Protein AF-A0A3S3UWZ6-F1 (afdb_monomer)

Mean predicted aligned error: 4.04 Å

InterPro domains:
  IPR009739 Lysozyme inhibitor LprI-like, N-terminal [PF07007] (3-80)

Organism: NCBI:txid1553448

Solvent-accessible surface area (backbone atoms only — not comparable to full-atom values): 4814 Å² total; per-residue (Å²): 113,71,66,42,56,51,37,52,52,51,31,50,53,43,47,52,54,34,47,61,64,37,68,81,59,58,89,59,50,47,59,51,51,54,50,52,52,53,54,47,50,57,49,50,53,58,54,26,59,55,54,28,75,87,41,82,96,47,75,62,22,60,48,40,26,47,51,42,50,35,54,53,37,49,54,50,33,54,56,47,43,52,55,40,55,61,68,75,104

Foldseek 3Di:
DVLLVVLQVLLVVLLVLLLVLCVVDDPCPNVVSVVVVVVLVVVLQVVLQCQLVPPPPDPVSVVSSSVSSNVSSNVSSVVSNVSSVVSVD

pLDDT: mean 91.67, std 9.89, range [56.72, 98.75]

Secondary structure (DSSP, 8-state):
-HHHHHHHHHHHHHHHHHHHHHTTS-TTHHHHHHHHHHHHHHHHHHHHHHTTTT--SSHHHHHHHHHHHHHHHHHHHHHHHHHHHHHT-

Nearest PDB structures (foldseek):
  3gi7-assembly1_A  TM=8.885E-01  e=2.088E-03  Pseudomonas putida KT2440
  1w0b-assembly1_A  TM=4.271E-01  e=9.129E+00  Homo sapiens

Structure (mmCIF, N/CA/C/O backbone):
data_AF-A0A3S3UWZ6-F1
#
_entry.id   AF-A0A3S3UWZ6-F1
#
loop_
_atom_site.group_PDB
_atom_site.id
_atom_site.type_symbol
_atom_site.label_atom_id
_atom_site.label_alt_id
_atom_site.label_comp_id
_atom_site.label_asym_id
_atom_site.label_entity_id
_atom_site.label_seq_id
_atom_site.pdbx_PDB_ins_code
_atom_site.Cartn_x
_atom_site.Cartn_y
_atom_site.Cartn_z
_atom_site.occupancy
_atom_site.B_iso_or_equiv
_atom_site.auth_seq_id
_atom_site.auth_comp_id
_atom_site.auth_asym_id
_atom_site.auth_atom_id
_atom_site.pdbx_PDB_model_num
ATOM 1 N N . MET A 1 1 ? 17.203 0.057 -5.278 1.00 56.72 1 MET A N 1
ATOM 2 C CA . MET A 1 1 ? 16.725 -0.934 -4.280 1.00 56.72 1 MET A CA 1
ATOM 3 C C . MET A 1 1 ? 16.468 -0.345 -2.892 1.00 56.72 1 MET A C 1
ATOM 5 O O . MET A 1 1 ? 15.416 -0.619 -2.331 1.00 56.72 1 MET A O 1
ATOM 9 N N . ASP A 1 2 ? 17.370 0.461 -2.326 1.00 71.62 2 ASP A N 1
ATOM 10 C CA . ASP A 1 2 ? 17.205 1.014 -0.967 1.00 71.62 2 ASP A CA 1
ATOM 11 C C . ASP A 1 2 ? 16.003 1.979 -0.819 1.00 71.62 2 ASP A C 1
ATOM 13 O O . ASP A 1 2 ? 15.290 1.952 0.182 1.00 71.62 2 ASP A O 1
ATOM 17 N N . HIS A 1 3 ? 15.688 2.754 -1.865 1.00 76.12 3 HIS A N 1
ATOM 18 C CA . HIS A 1 3 ? 14.515 3.643 -1.880 1.00 76.12 3 HIS A CA 1
ATOM 19 C C . HIS A 1 3 ? 13.181 2.891 -1.784 1.00 76.12 3 HIS A C 1
ATOM 21 O O . HIS A 1 3 ? 12.348 3.266 -0.969 1.00 76.12 3 HIS A O 1
ATOM 27 N N . HIS A 1 4 ? 13.003 1.801 -2.537 1.00 83.12 4 HIS A N 1
ATOM 28 C CA . HIS A 1 4 ? 11.803 0.961 -2.444 1.00 83.12 4 HIS A CA 1
ATOM 29 C C . HIS A 1 4 ? 11.618 0.403 -1.027 1.00 83.12 4 HIS A C 1
ATOM 31 O O . HIS A 1 4 ? 10.563 0.562 -0.424 1.00 83.12 4 HIS A O 1
ATOM 37 N N . LYS A 1 5 ? 12.691 -0.148 -0.439 1.00 87.31 5 LYS A N 1
ATOM 38 C CA . LYS A 1 5 ? 12.662 -0.659 0.940 1.00 87.31 5 LYS A CA 1
ATOM 39 C C . LYS A 1 5 ? 12.322 0.432 1.961 1.00 87.31 5 LYS A C 1
ATOM 41 O O . LYS A 1 5 ? 11.649 0.143 2.945 1.00 87.31 5 LYS A O 1
ATOM 46 N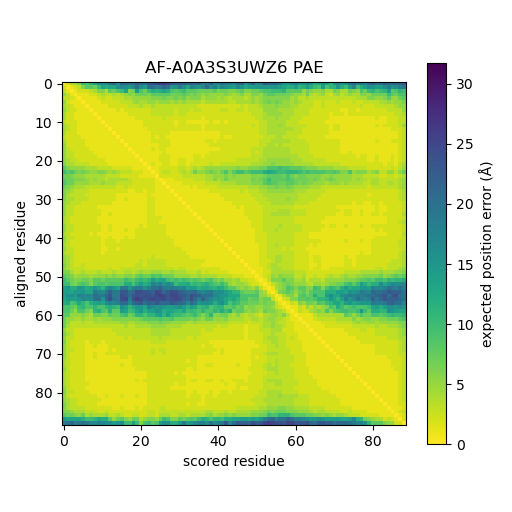 N . ARG A 1 6 ? 12.799 1.668 1.767 1.00 91.38 6 ARG A N 1
ATOM 47 C CA . ARG A 1 6 ? 12.413 2.814 2.607 1.00 91.38 6 ARG A CA 1
ATOM 48 C C . ARG A 1 6 ? 10.923 3.125 2.489 1.00 91.38 6 ARG A C 1
ATOM 50 O O . ARG A 1 6 ? 10.276 3.247 3.524 1.00 91.38 6 ARG A O 1
ATOM 57 N N . SER A 1 7 ? 10.397 3.218 1.267 1.00 92.12 7 SER A N 1
ATOM 58 C CA . SER A 1 7 ? 8.972 3.476 1.031 1.00 92.12 7 SER A CA 1
ATOM 59 C C . SER A 1 7 ? 8.094 2.398 1.672 1.00 92.12 7 SER A C 1
ATOM 61 O O . SER A 1 7 ? 7.133 2.728 2.360 1.00 92.12 7 SER A O 1
ATOM 63 N N . ASP A 1 8 ? 8.462 1.120 1.536 1.00 93.25 8 ASP A N 1
ATOM 64 C CA . ASP A 1 8 ? 7.714 0.003 2.131 1.00 93.25 8 ASP A CA 1
ATOM 65 C C . ASP A 1 8 ? 7.722 0.042 3.664 1.00 93.25 8 ASP A C 1
ATOM 67 O O . ASP A 1 8 ? 6.694 -0.202 4.300 1.00 93.25 8 ASP A O 1
ATOM 71 N N . ARG A 1 9 ? 8.864 0.386 4.278 1.00 96.88 9 ARG A N 1
ATOM 72 C CA . ARG A 1 9 ? 8.948 0.554 5.737 1.00 96.88 9 ARG A CA 1
ATOM 73 C C . ARG A 1 9 ? 8.020 1.658 6.229 1.00 96.88 9 ARG A C 1
ATOM 75 O O . ARG A 1 9 ? 7.342 1.470 7.238 1.00 96.88 9 ARG A O 1
ATOM 82 N N . GLU A 1 10 ? 7.981 2.784 5.525 1.00 97.25 10 GLU A N 1
ATOM 83 C CA . GLU A 1 10 ? 7.119 3.902 5.903 1.00 97.25 10 GLU A CA 1
ATOM 84 C C . GLU A 1 10 ? 5.635 3.556 5.741 1.00 97.25 10 GLU A C 1
ATOM 86 O O . GLU A 1 10 ? 4.847 3.762 6.667 1.00 97.25 10 GLU A O 1
ATOM 91 N N . MET A 1 11 ? 5.261 2.930 4.624 1.00 98.44 11 MET A N 1
ATOM 92 C CA . MET A 1 11 ? 3.900 2.440 4.414 1.00 98.44 11 MET A CA 1
ATOM 93 C C . MET A 1 11 ? 3.482 1.459 5.518 1.00 98.44 11 MET A C 1
ATOM 95 O O . MET A 1 11 ? 2.384 1.569 6.061 1.00 98.44 11 MET A O 1
ATOM 99 N N . GLY A 1 12 ? 4.366 0.527 5.895 1.00 98.31 12 GLY A N 1
ATOM 100 C CA . GLY A 1 12 ? 4.125 -0.429 6.976 1.00 98.31 12 GLY A CA 1
ATOM 101 C C . GLY A 1 12 ? 3.929 0.246 8.336 1.00 98.31 12 GLY A C 1
ATOM 102 O O . GLY A 1 12 ? 3.037 -0.138 9.095 1.00 98.31 12 GLY A O 1
ATOM 103 N N . ARG A 1 13 ? 4.709 1.293 8.632 1.00 98.56 13 ARG A N 1
ATOM 104 C CA . ARG A 1 13 ? 4.573 2.093 9.857 1.00 98.56 13 ARG A CA 1
ATOM 105 C C . ARG A 1 13 ? 3.206 2.777 9.933 1.00 98.56 13 ARG A C 1
ATOM 107 O O . ARG A 1 13 ? 2.535 2.673 10.960 1.00 98.56 13 ARG A O 1
ATOM 114 N N . ILE A 1 14 ? 2.784 3.442 8.856 1.00 98.56 14 ILE A N 1
ATOM 115 C CA . ILE A 1 14 ? 1.477 4.115 8.781 1.00 98.56 14 ILE A CA 1
ATOM 116 C C . ILE A 1 14 ? 0.329 3.103 8.843 1.00 98.56 14 ILE A C 1
ATOM 118 O O . ILE A 1 14 ? -0.621 3.305 9.595 1.00 98.56 14 ILE A O 1
ATOM 122 N N . TYR A 1 15 ? 0.437 1.990 8.117 1.00 98.62 15 TYR A N 1
ATOM 123 C CA . TYR A 1 15 ? -0.545 0.908 8.144 1.00 98.62 15 TYR A CA 1
ATOM 124 C C . TYR A 1 15 ? -0.755 0.355 9.560 1.00 98.62 15 TYR A C 1
ATOM 126 O O . TYR A 1 15 ? -1.892 0.238 10.009 1.00 98.62 15 TYR A O 1
ATOM 134 N N . ASN A 1 16 ? 0.322 0.065 10.295 1.00 98.44 16 ASN A N 1
ATOM 135 C CA . ASN A 1 16 ? 0.221 -0.453 11.662 1.00 98.44 16 ASN A CA 1
ATOM 136 C C . ASN A 1 16 ? -0.402 0.567 12.623 1.00 98.44 16 ASN A C 1
ATOM 138 O O . ASN A 1 16 ? -1.207 0.192 13.475 1.00 98.44 16 ASN A O 1
ATOM 142 N N . ALA A 1 17 ? -0.070 1.852 12.468 1.00 98.12 17 ALA A N 1
ATOM 143 C CA . ALA A 1 17 ? -0.693 2.917 13.248 1.00 98.12 17 ALA A CA 1
ATOM 144 C C . ALA A 1 17 ? -2.200 3.031 12.962 1.00 98.12 17 ALA A C 1
ATOM 146 O O . ALA A 1 17 ? -2.984 3.198 13.893 1.00 98.12 17 ALA A O 1
ATOM 147 N N . LEU A 1 18 ? -2.612 2.890 11.697 1.00 98.06 18 LEU A N 1
ATOM 148 C CA . LEU A 1 18 ? -4.023 2.869 11.315 1.00 98.06 18 LEU A CA 1
ATOM 149 C C . LEU A 1 18 ? -4.751 1.641 11.868 1.00 98.06 18 LEU A C 1
ATOM 151 O O . LEU A 1 18 ? -5.829 1.785 12.434 1.00 98.06 18 LEU A O 1
ATOM 155 N N . VAL A 1 19 ? -4.149 0.452 11.781 1.00 98.00 19 VAL A N 1
ATOM 156 C CA . VAL A 1 19 ? -4.707 -0.771 12.380 1.00 98.00 19 VAL A CA 1
ATOM 157 C C . VAL A 1 19 ? -4.949 -0.587 13.877 1.00 98.00 19 VAL A C 1
ATOM 159 O O . VAL A 1 19 ? -6.023 -0.941 14.349 1.00 98.00 19 VAL A O 1
ATOM 162 N N . ALA A 1 20 ? -3.987 -0.022 14.613 1.00 97.06 20 ALA A N 1
ATOM 163 C CA . ALA A 1 20 ? -4.144 0.245 16.042 1.00 97.06 20 ALA A CA 1
ATOM 164 C C . ALA A 1 20 ? -5.267 1.258 16.319 1.00 97.06 20 ALA A C 1
ATOM 166 O O . ALA A 1 20 ? -6.078 1.045 17.213 1.00 97.06 20 ALA A O 1
ATOM 167 N N . ALA A 1 21 ? -5.358 2.327 15.523 1.00 96.00 21 ALA A N 1
ATOM 168 C CA . ALA A 1 21 ? -6.412 3.329 15.664 1.00 96.00 21 ALA A CA 1
ATOM 169 C C . ALA A 1 21 ? -7.817 2.756 15.388 1.00 96.00 21 ALA A C 1
ATOM 171 O O . ALA A 1 21 ? -8.777 3.149 16.043 1.00 96.00 21 ALA A O 1
ATOM 172 N N . MET A 1 22 ? -7.940 1.800 14.462 1.00 96.19 22 MET A N 1
ATOM 173 C CA . MET A 1 22 ? -9.221 1.175 14.108 1.00 96.19 22 MET A CA 1
ATOM 174 C C . MET A 1 22 ? -9.719 0.143 15.135 1.00 96.19 22 MET A C 1
ATOM 176 O O . MET A 1 22 ? -10.881 -0.236 15.087 1.00 96.19 22 MET A O 1
ATOM 180 N N . GLN A 1 23 ? -8.890 -0.300 16.090 1.00 92.31 23 GLN A N 1
ATOM 181 C CA . GLN A 1 23 ? -9.315 -1.259 17.125 1.00 92.31 23 GLN A CA 1
ATOM 182 C C . GLN A 1 23 ? -10.381 -0.706 18.085 1.00 92.31 23 GLN A C 1
ATOM 184 O O . GLN A 1 23 ? -11.023 -1.492 18.775 1.00 92.31 23 GLN A O 1
ATOM 189 N N . GLY A 1 24 ? -10.560 0.617 18.143 1.00 89.62 24 GLY A N 1
ATOM 190 C CA . GLY A 1 24 ? -11.612 1.263 18.935 1.00 89.62 24 GLY A CA 1
ATOM 191 C C . GLY A 1 24 ? -12.978 1.361 18.242 1.00 89.62 24 GLY A C 1
ATOM 192 O O . GLY A 1 24 ? -13.891 1.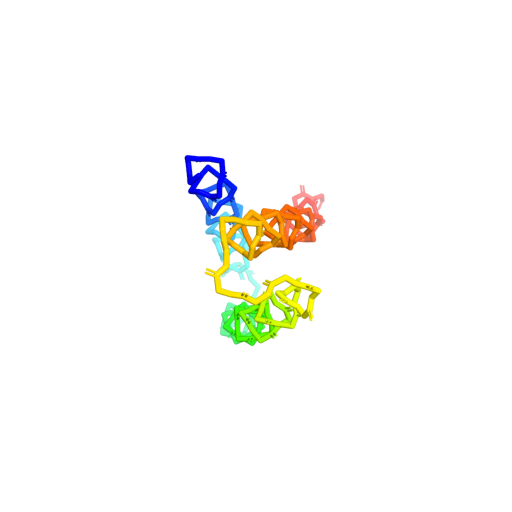923 18.837 1.00 89.62 24 GLY A O 1
ATOM 193 N N . PHE A 1 25 ? -13.104 0.865 17.006 1.00 93.38 25 PHE A N 1
ATOM 194 C CA . PHE A 1 25 ? -14.332 0.901 16.200 1.00 93.38 25 PHE A CA 1
ATOM 195 C C . PHE A 1 25 ? -14.928 -0.512 16.052 1.00 93.38 25 PHE A C 1
ATOM 197 O O . PHE A 1 25 ? -14.848 -1.314 16.984 1.00 93.38 25 PHE A O 1
ATOM 204 N N . GLU A 1 26 ? -15.536 -0.832 14.906 1.00 96.44 26 GLU A N 1
ATOM 205 C CA . GLU A 1 26 ? -16.221 -2.107 14.706 1.00 96.44 26 GLU A CA 1
ATOM 206 C C . GLU A 1 26 ? -15.218 -3.269 14.555 1.00 96.44 26 GLU A C 1
ATOM 208 O O . GLU A 1 26 ? -14.182 -3.123 13.891 1.00 96.44 26 GLU A O 1
ATOM 213 N N . PRO A 1 27 ? -15.511 -4.472 15.094 1.00 94.38 27 PRO A N 1
ATOM 214 C CA . PRO A 1 27 ? -14.590 -5.618 15.052 1.00 94.38 27 PRO A CA 1
ATOM 215 C C . PRO A 1 27 ? -14.123 -6.018 13.639 1.00 94.38 27 PRO A C 1
ATOM 217 O O . PRO A 1 27 ? -13.045 -6.589 13.453 1.00 94.38 27 PRO A O 1
ATOM 220 N N . GLU A 1 28 ? -14.941 -5.725 12.633 1.00 96.50 28 GLU A N 1
ATOM 221 C CA . GLU A 1 28 ? -14.721 -5.985 11.207 1.00 96.50 28 GLU A CA 1
ATOM 222 C C . GLU A 1 28 ? -13.837 -4.967 10.472 1.00 96.50 28 GLU A C 1
ATOM 224 O O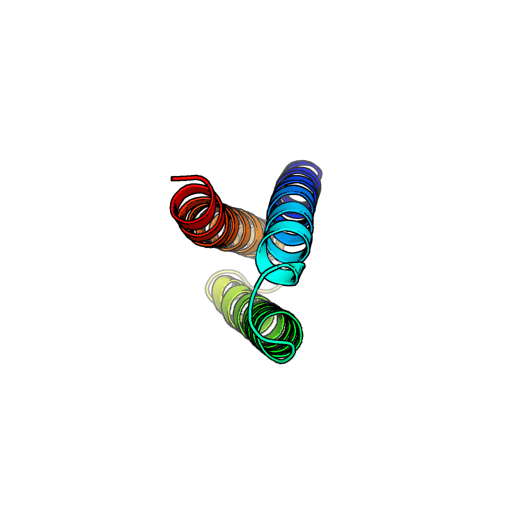 . GLU A 1 28 ? -13.347 -5.273 9.379 1.00 96.50 28 GLU A O 1
ATOM 229 N N . ASP A 1 29 ? -13.582 -3.791 11.044 1.00 96.38 29 ASP A N 1
ATOM 230 C CA . ASP A 1 29 ? -12.867 -2.707 10.365 1.00 96.38 29 ASP A CA 1
ATOM 231 C C . ASP A 1 29 ? -11.410 -3.074 10.065 1.00 96.38 29 ASP A C 1
ATOM 233 O O . ASP A 1 29 ? -10.925 -2.924 8.938 1.00 96.38 29 ASP A O 1
ATOM 237 N N . VAL A 1 30 ? -10.715 -3.661 11.043 1.00 97.50 30 VAL A N 1
ATOM 238 C CA . VAL A 1 30 ? -9.342 -4.155 10.857 1.00 97.50 30 VAL A CA 1
ATOM 239 C C . VAL A 1 30 ? -9.281 -5.304 9.832 1.00 97.50 30 VAL A C 1
ATOM 241 O O . VAL A 1 30 ? -8.413 -5.261 8.950 1.00 97.50 30 VAL A O 1
ATOM 244 N N . PRO A 1 31 ? -10.154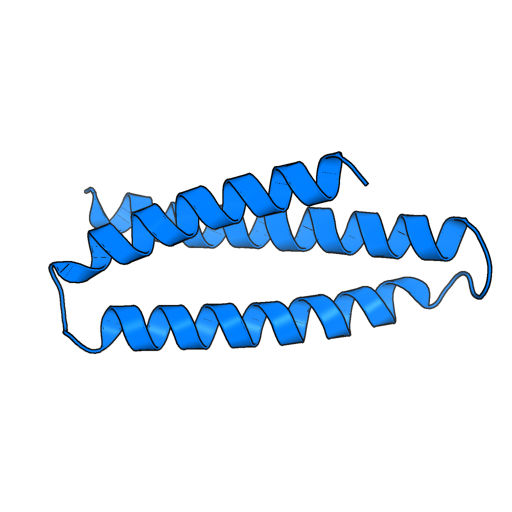 -6.333 9.879 1.00 98.19 31 PRO A N 1
ATOM 245 C CA . PRO A 1 31 ? -10.272 -7.324 8.809 1.00 98.19 31 PRO A CA 1
ATOM 246 C C . PRO A 1 31 ? -10.495 -6.728 7.410 1.00 98.19 31 PRO A C 1
ATOM 248 O O . PRO A 1 31 ? -9.826 -7.159 6.464 1.00 98.19 31 PRO A O 1
ATOM 251 N N . ARG A 1 32 ? -11.369 -5.722 7.268 1.00 98.25 32 ARG A N 1
ATOM 252 C CA . ARG A 1 32 ? -11.632 -5.035 5.990 1.00 98.25 32 ARG A CA 1
ATOM 253 C C . ARG A 1 32 ? -10.403 -4.275 5.493 1.00 98.25 32 ARG A C 1
ATOM 255 O O . ARG A 1 32 ? -10.016 -4.445 4.335 1.00 98.25 32 ARG A O 1
ATOM 262 N N . LEU A 1 33 ? -9.720 -3.530 6.366 1.00 98.19 33 LEU A N 1
ATOM 263 C CA . LEU A 1 33 ? -8.467 -2.847 6.025 1.00 98.19 33 LEU A CA 1
ATOM 264 C C . LEU A 1 33 ? -7.383 -3.844 5.580 1.00 98.19 33 LEU A C 1
ATOM 266 O O . LEU A 1 33 ? -6.711 -3.628 4.570 1.00 98.19 33 LEU A O 1
ATOM 270 N N . ARG A 1 34 ? -7.232 -4.965 6.296 1.00 98.44 34 ARG A N 1
ATOM 271 C CA . ARG A 1 34 ? -6.296 -6.045 5.937 1.00 98.44 34 ARG A CA 1
ATOM 272 C C . ARG A 1 34 ? -6.604 -6.625 4.558 1.00 98.44 34 ARG A C 1
ATOM 274 O O . ARG A 1 34 ? -5.681 -6.880 3.785 1.00 98.44 34 ARG A O 1
ATOM 281 N N . ALA A 1 35 ? -7.881 -6.853 4.252 1.00 98.75 35 ALA A N 1
ATOM 282 C CA . ALA A 1 35 ? -8.307 -7.342 2.945 1.00 98.75 35 ALA A CA 1
ATOM 283 C C . ALA A 1 35 ? -7.984 -6.333 1.833 1.00 98.75 35 ALA A C 1
ATOM 285 O O . ALA A 1 35 ? -7.358 -6.711 0.842 1.00 98.75 35 ALA A O 1
ATOM 286 N N . ALA A 1 36 ? -8.309 -5.053 2.039 1.00 98.62 36 ALA A N 1
ATOM 287 C CA . ALA A 1 36 ? -7.988 -3.981 1.100 1.00 98.62 36 ALA A CA 1
ATOM 288 C C . ALA A 1 36 ? -6.475 -3.865 0.851 1.00 98.62 36 ALA A C 1
ATOM 290 O O . ALA A 1 36 ? -6.042 -3.740 -0.291 1.00 98.62 36 ALA A O 1
ATOM 291 N N . GLN A 1 37 ? -5.654 -3.970 1.901 1.00 98.62 37 GLN A N 1
ATOM 292 C CA . GLN A 1 37 ? -4.201 -3.881 1.771 1.00 98.62 37 GLN A CA 1
ATOM 293 C C . GLN A 1 37 ? -3.606 -5.060 0.986 1.00 98.62 37 GLN A C 1
ATOM 295 O O . GLN A 1 37 ? -2.714 -4.851 0.168 1.00 98.62 37 GLN A O 1
ATOM 300 N N . ARG A 1 38 ? -4.111 -6.287 1.180 1.00 98.75 38 ARG A N 1
ATOM 301 C CA . ARG A 1 38 ? -3.687 -7.453 0.381 1.00 98.75 38 ARG A CA 1
ATOM 302 C C . ARG A 1 38 ? -4.081 -7.318 -1.088 1.00 98.75 38 ARG A C 1
ATOM 304 O O . ARG A 1 38 ? -3.263 -7.603 -1.956 1.00 98.75 38 ARG A O 1
ATOM 311 N N . ALA A 1 39 ? -5.305 -6.863 -1.357 1.00 98.75 39 ALA A N 1
ATOM 312 C CA . ALA A 1 39 ? -5.766 -6.614 -2.721 1.00 98.75 39 ALA A CA 1
ATOM 313 C C . ALA A 1 39 ? -4.916 -5.535 -3.410 1.00 98.75 39 ALA A C 1
ATOM 315 O O . ALA A 1 39 ? -4.526 -5.698 -4.563 1.00 98.75 39 ALA A O 1
ATOM 316 N N . TRP A 1 40 ? -4.557 -4.474 -2.682 1.00 98.62 40 TRP A N 1
ATOM 317 C CA . TRP A 1 40 ? -3.656 -3.439 -3.182 1.00 98.62 40 TRP A CA 1
ATOM 318 C C . TRP A 1 40 ? -2.257 -3.976 -3.522 1.00 98.62 40 TRP A C 1
ATOM 320 O O . TRP A 1 40 ? -1.722 -3.596 -4.558 1.00 98.62 40 TRP A O 1
ATOM 330 N N . ILE A 1 41 ? -1.676 -4.873 -2.712 1.00 98.31 41 ILE A N 1
ATOM 331 C CA . ILE A 1 41 ? -0.375 -5.499 -3.029 1.00 98.31 41 ILE A CA 1
ATOM 332 C C . ILE A 1 41 ? -0.465 -6.269 -4.352 1.00 98.31 41 ILE A C 1
ATOM 334 O O . ILE A 1 41 ? 0.364 -6.059 -5.231 1.00 98.31 41 ILE A O 1
ATOM 338 N N . ALA A 1 42 ? -1.499 -7.101 -4.520 1.00 98.31 42 ALA A N 1
ATOM 339 C CA . ALA A 1 42 ? -1.698 -7.860 -5.755 1.00 98.31 42 ALA A CA 1
ATOM 340 C C . ALA A 1 42 ? -1.869 -6.940 -6.978 1.00 98.31 42 ALA A C 1
ATOM 342 O O . ALA A 1 42 ? -1.279 -7.185 -8.028 1.00 98.31 42 ALA A O 1
ATOM 343 N N . PHE A 1 43 ? -2.632 -5.853 -6.826 1.00 98.12 43 PHE A N 1
ATOM 344 C CA . PHE A 1 43 ? -2.774 -4.821 -7.850 1.00 98.12 43 PHE A CA 1
ATOM 345 C C . PHE A 1 43 ? -1.438 -4.147 -8.187 1.00 98.12 43 PHE A C 1
ATOM 347 O O . PHE A 1 43 ? -1.085 -4.066 -9.358 1.00 98.12 43 PHE A O 1
ATOM 354 N N . ARG A 1 44 ? -0.690 -3.682 -7.177 1.00 97.69 44 ARG A N 1
ATOM 355 C CA . ARG A 1 44 ? 0.613 -3.022 -7.346 1.00 97.69 44 ARG A CA 1
ATOM 356 C C . ARG A 1 44 ? 1.569 -3.915 -8.121 1.00 97.69 44 ARG A C 1
ATOM 358 O O . ARG A 1 44 ? 2.232 -3.441 -9.034 1.00 97.69 44 ARG A O 1
ATOM 365 N N . ASP A 1 45 ? 1.649 -5.183 -7.735 1.00 96.06 45 ASP A N 1
ATOM 366 C CA . ASP A 1 45 ? 2.579 -6.118 -8.350 1.00 96.06 45 ASP A CA 1
ATOM 367 C C . ASP A 1 45 ? 2.199 -6.338 -9.822 1.00 96.06 45 ASP A C 1
ATOM 369 O O . ASP A 1 45 ? 3.048 -6.166 -10.691 1.00 96.06 45 ASP A O 1
ATOM 373 N N . ALA A 1 46 ? 0.919 -6.581 -10.129 1.00 96.25 46 ALA A N 1
ATOM 374 C CA . ALA A 1 46 ? 0.445 -6.722 -11.510 1.00 96.25 46 ALA A CA 1
ATOM 375 C C . ALA A 1 46 ? 0.658 -5.453 -12.360 1.00 96.25 46 ALA A C 1
ATOM 377 O O . ALA A 1 46 ? 1.069 -5.533 -13.515 1.00 96.25 46 ALA A O 1
ATOM 378 N N . ASP A 1 47 ? 0.410 -4.277 -11.790 1.00 94.69 47 ASP A N 1
ATOM 379 C CA . ASP A 1 47 ? 0.592 -2.988 -12.458 1.00 94.69 47 ASP A CA 1
ATOM 380 C C . ASP A 1 47 ? 2.075 -2.693 -12.744 1.00 94.69 47 ASP A C 1
ATOM 382 O O . ASP A 1 47 ? 2.442 -2.298 -13.852 1.00 94.69 47 ASP A O 1
ATOM 386 N N . CYS A 1 48 ? 2.959 -2.969 -11.785 1.00 93.88 48 CYS A N 1
ATOM 387 C CA . CYS A 1 48 ? 4.395 -2.775 -11.964 1.00 93.88 48 CYS A CA 1
ATOM 388 C C . CYS A 1 48 ? 5.058 -3.851 -12.832 1.00 93.88 48 CYS A C 1
ATOM 390 O O . CYS A 1 48 ? 6.141 -3.608 -13.368 1.00 93.88 48 CYS A O 1
ATOM 392 N N . GLU A 1 49 ? 4.420 -5.006 -13.035 1.00 91.31 49 GLU A N 1
ATOM 393 C CA . GLU A 1 49 ? 4.804 -5.933 -14.101 1.00 91.31 49 GLU A CA 1
ATOM 394 C C . GLU A 1 49 ? 4.551 -5.326 -15.491 1.00 91.31 49 GLU A C 1
ATOM 396 O O . GLU A 1 49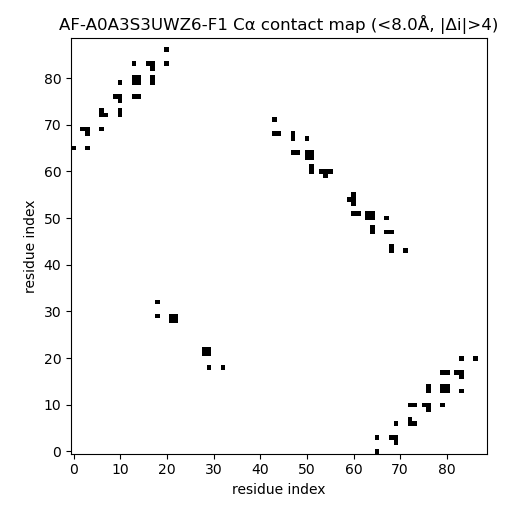 ? 5.397 -5.449 -16.375 1.00 91.31 49 GLU A O 1
ATOM 401 N N . VAL A 1 50 ? 3.449 -4.591 -15.678 1.00 90.62 50 VAL A N 1
ATOM 402 C CA . VAL A 1 50 ? 3.153 -3.895 -16.944 1.00 90.62 50 VAL A CA 1
ATOM 403 C C . VAL A 1 50 ? 4.106 -2.726 -17.192 1.00 90.62 50 VAL A C 1
ATOM 405 O O . VAL A 1 50 ? 4.462 -2.473 -18.341 1.00 90.62 50 VAL A O 1
ATOM 408 N N . ALA A 1 51 ? 4.585 -2.041 -16.148 1.00 86.06 51 ALA A N 1
ATOM 409 C CA . ALA A 1 51 ? 5.515 -0.908 -16.274 1.00 86.06 51 ALA A CA 1
ATOM 410 C C . ALA A 1 51 ? 6.807 -1.238 -17.054 1.00 86.06 51 ALA A C 1
ATOM 412 O O . ALA A 1 51 ? 7.467 -0.345 -17.580 1.00 86.06 51 ALA A O 1
ATOM 413 N N . LYS A 1 52 ? 7.126 -2.526 -17.193 1.00 82.31 52 LYS A N 1
ATOM 414 C CA . LYS A 1 52 ? 8.255 -3.070 -17.954 1.00 82.31 52 LYS A CA 1
ATOM 415 C C . LYS A 1 52 ? 8.026 -3.144 -19.472 1.00 82.31 52 LYS A C 1
ATOM 417 O O . LYS A 1 52 ? 8.882 -3.633 -20.201 1.00 82.31 52 LYS A O 1
ATOM 422 N N . PHE A 1 53 ? 6.879 -2.684 -19.984 1.00 76.69 53 PHE A N 1
ATOM 423 C CA . PHE A 1 53 ? 6.455 -2.937 -21.370 1.00 76.69 53 PHE A CA 1
ATOM 424 C C . PHE A 1 53 ? 7.381 -2.385 -22.465 1.00 76.69 53 PHE A C 1
ATOM 426 O O . PHE A 1 53 ? 7.349 -2.910 -23.580 1.00 76.69 53 PHE A O 1
ATOM 433 N N . ARG A 1 54 ? 8.159 -1.331 -22.182 1.00 68.81 54 ARG A N 1
ATOM 434 C CA . ARG A 1 54 ? 8.968 -0.620 -23.189 1.00 68.81 54 ARG A CA 1
ATOM 435 C C . ARG A 1 54 ? 10.343 -1.234 -23.412 1.00 68.81 54 ARG A C 1
ATOM 437 O O . ARG A 1 54 ? 10.804 -1.224 -24.546 1.00 68.81 54 ARG A O 1
ATOM 444 N N . ASP A 1 55 ? 10.932 -1.826 -22.377 1.00 67.50 55 ASP A N 1
ATOM 445 C CA . ASP A 1 55 ? 12.328 -2.255 -22.383 1.00 67.50 55 ASP A CA 1
ATOM 446 C C . ASP A 1 55 ? 12.417 -3.660 -21.791 1.00 67.50 55 ASP A C 1
ATOM 448 O O . ASP A 1 55 ? 12.330 -3.842 -20.580 1.00 67.50 55 ASP A O 1
ATOM 452 N N . ARG A 1 56 ? 12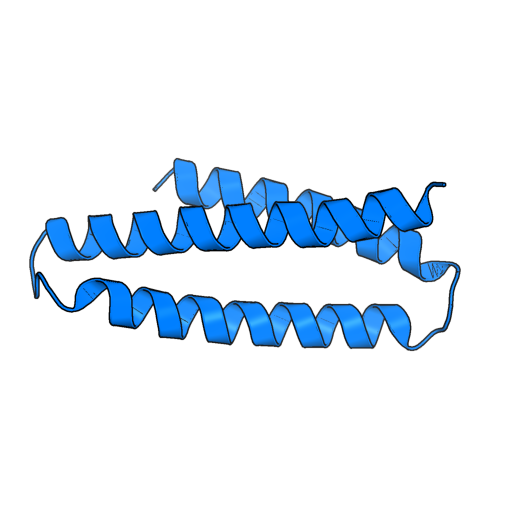.533 -4.672 -22.661 1.00 69.88 56 ARG A N 1
ATOM 453 C CA . ARG A 1 56 ? 12.587 -6.089 -22.267 1.00 69.88 56 ARG A CA 1
ATOM 454 C C . ARG A 1 56 ? 14.029 -6.584 -22.190 1.00 69.88 56 ARG A C 1
ATOM 456 O O . ARG A 1 56 ? 14.788 -6.431 -23.143 1.00 69.88 56 ARG A O 1
ATOM 463 N N . GLY A 1 57 ? 14.377 -7.246 -21.092 1.00 66.31 57 GLY A N 1
ATOM 464 C CA . GLY A 1 57 ? 15.634 -7.968 -20.888 1.00 66.31 57 GLY A CA 1
ATOM 465 C C . GLY A 1 5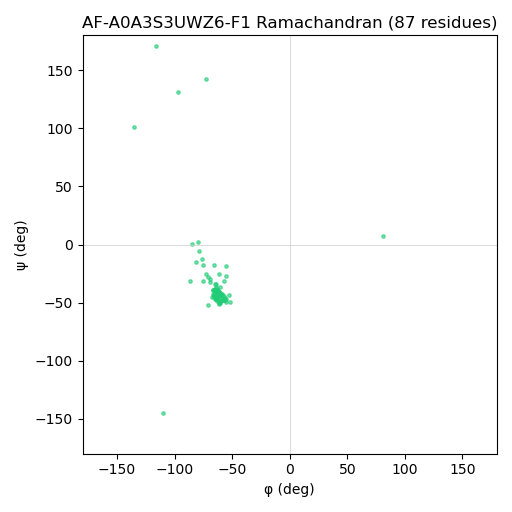7 ? 16.833 -7.102 -20.492 1.00 66.31 57 GLY A C 1
ATOM 466 O O . GLY A 1 57 ? 17.953 -7.610 -20.444 1.00 66.31 57 GLY A O 1
ATOM 467 N N . GLY A 1 58 ? 16.626 -5.809 -20.219 1.00 73.81 58 GLY A N 1
ATOM 468 C CA . GLY A 1 58 ? 17.687 -4.839 -19.936 1.00 73.81 58 GLY A CA 1
ATOM 469 C C . GLY A 1 58 ? 17.647 -4.257 -18.521 1.00 73.81 58 GLY A C 1
ATOM 470 O O . GLY A 1 58 ? 16.682 -4.401 -17.779 1.00 73.81 58 GLY A O 1
ATOM 471 N N . ARG A 1 59 ? 18.700 -3.518 -18.150 1.00 74.56 59 ARG A N 1
ATOM 472 C CA . ARG A 1 59 ? 18.764 -2.765 -16.880 1.00 74.56 59 ARG A CA 1
ATOM 473 C C . ARG A 1 59 ? 17.611 -1.762 -16.733 1.00 74.56 59 ARG A C 1
ATOM 475 O O . ARG A 1 59 ? 17.184 -1.499 -15.613 1.00 74.56 59 ARG A O 1
ATOM 482 N N . GLU A 1 60 ? 17.136 -1.215 -17.847 1.00 76.88 60 GLU A N 1
ATOM 483 C CA . GLU A 1 60 ? 16.030 -0.256 -17.901 1.00 76.88 60 GLU A CA 1
ATOM 484 C C . GLU A 1 60 ? 14.709 -0.883 -17.427 1.00 76.88 60 GLU A C 1
ATOM 486 O O . GLU A 1 60 ? 14.001 -0.259 -16.642 1.00 76.88 60 GLU A O 1
ATOM 491 N N . GLU A 1 61 ? 14.459 -2.162 -17.740 1.00 82.69 61 GLU A N 1
ATOM 492 C CA . GLU A 1 61 ? 13.318 -2.941 -17.228 1.00 82.69 61 GLU A CA 1
ATOM 493 C C . GLU A 1 61 ? 13.224 -2.875 -15.693 1.00 82.69 61 GLU A C 1
ATOM 495 O O . GLU A 1 61 ? 12.184 -2.561 -15.107 1.00 82.69 61 GLU A O 1
ATOM 500 N N . LEU A 1 62 ? 14.357 -3.127 -15.029 1.00 82.88 62 LEU A N 1
ATOM 501 C CA . LEU A 1 62 ? 14.459 -3.144 -13.570 1.00 82.88 62 LEU A CA 1
ATOM 502 C C . LEU A 1 62 ? 14.305 -1.746 -12.959 1.00 82.88 62 LEU A C 1
ATOM 504 O O . LEU A 1 62 ? 13.855 -1.625 -11.818 1.00 82.88 62 LEU A O 1
ATOM 508 N N . ILE A 1 63 ? 14.692 -0.697 -13.691 1.00 85.62 63 ILE A N 1
ATOM 509 C CA . ILE A 1 63 ? 14.542 0.693 -13.249 1.00 85.62 63 ILE A CA 1
ATOM 510 C C . ILE A 1 63 ? 13.063 1.077 -13.267 1.00 85.62 63 ILE A C 1
ATOM 512 O O . ILE A 1 63 ? 12.551 1.486 -12.225 1.00 85.62 63 ILE A O 1
ATOM 516 N N . TYR A 1 64 ? 12.355 0.858 -14.378 1.00 88.81 64 TYR A N 1
ATOM 517 C CA . TYR A 1 64 ? 10.934 1.208 -14.477 1.00 88.81 64 TYR A CA 1
ATOM 518 C C . TYR A 1 64 ? 10.067 0.433 -13.489 1.00 88.81 64 TYR A C 1
ATOM 520 O O . TYR A 1 64 ? 9.183 1.013 -12.852 1.00 88.81 64 TYR A O 1
ATOM 528 N N . GLN A 1 65 ? 10.350 -0.858 -13.283 1.00 90.56 65 GLN A N 1
ATOM 529 C CA . GLN A 1 65 ? 9.652 -1.623 -12.253 1.00 90.56 65 GLN A CA 1
ATOM 530 C C . GLN A 1 65 ? 9.898 -1.031 -10.858 1.00 90.56 65 GLN A C 1
ATOM 532 O O . GLN A 1 65 ? 8.957 -0.852 -10.083 1.00 90.56 65 GLN A O 1
ATOM 537 N N . ALA A 1 66 ? 11.150 -0.707 -10.525 1.00 90.44 66 ALA A N 1
ATOM 538 C CA . ALA A 1 66 ? 11.484 -0.139 -9.223 1.00 90.44 66 ALA A CA 1
ATOM 539 C C . ALA A 1 66 ? 10.840 1.239 -9.002 1.00 90.44 66 ALA A C 1
ATOM 541 O O . ALA A 1 66 ? 10.373 1.519 -7.896 1.00 90.44 66 ALA A O 1
ATOM 542 N N . GLU A 1 67 ? 10.798 2.085 -10.030 1.00 92.06 67 GLU A N 1
ATOM 543 C CA . GLU A 1 67 ? 10.128 3.387 -9.991 1.00 92.06 67 GLU A CA 1
ATOM 544 C C . GLU A 1 67 ? 8.620 3.240 -9.783 1.00 92.06 67 GLU A C 1
ATOM 546 O O . GLU A 1 67 ? 8.070 3.886 -8.888 1.00 92.06 67 GLU A O 1
ATOM 551 N N . CYS A 1 68 ? 7.9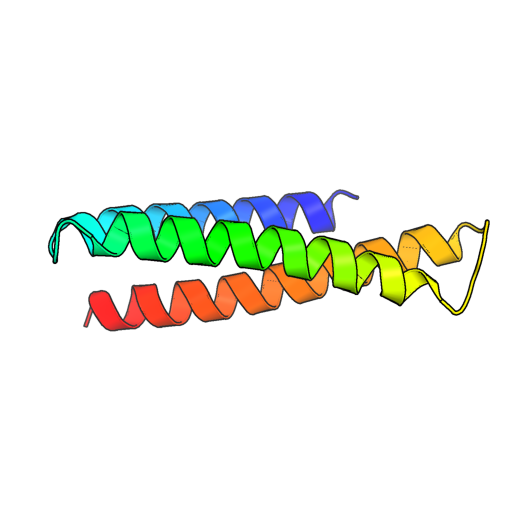67 2.332 -10.517 1.00 95.00 68 CYS A N 1
ATOM 552 C CA . CYS A 1 68 ? 6.552 2.021 -10.317 1.00 95.00 68 CYS A CA 1
ATOM 553 C C . CYS A 1 68 ? 6.268 1.611 -8.870 1.00 95.00 68 CYS A C 1
ATOM 555 O O . CYS A 1 68 ? 5.380 2.174 -8.223 1.00 95.00 68 CYS A O 1
ATOM 557 N N . LEU A 1 69 ? 7.062 0.681 -8.329 1.00 95.50 69 LEU A N 1
ATOM 558 C CA . LEU A 1 69 ? 6.886 0.207 -6.961 1.00 95.50 69 LEU A CA 1
ATOM 559 C C . LEU A 1 69 ? 7.026 1.351 -5.944 1.00 95.50 69 LEU A C 1
ATOM 561 O O . LEU A 1 69 ? 6.214 1.468 -5.027 1.00 95.50 69 LEU A O 1
ATOM 565 N N . ILE A 1 70 ? 8.016 2.234 -6.121 1.00 96.06 70 ILE A N 1
ATOM 566 C CA . ILE A 1 70 ? 8.209 3.406 -5.253 1.00 96.06 70 ILE A CA 1
ATOM 567 C C . ILE A 1 70 ? 6.992 4.335 -5.309 1.00 96.06 70 ILE A C 1
ATOM 569 O O . ILE A 1 70 ? 6.465 4.692 -4.252 1.00 96.06 70 ILE A O 1
ATOM 573 N N . LEU A 1 71 ? 6.540 4.707 -6.509 1.00 96.62 71 LEU A N 1
ATOM 574 C CA . LEU A 1 71 ? 5.424 5.637 -6.703 1.00 96.62 71 LEU A CA 1
ATOM 575 C C . LEU A 1 71 ? 4.118 5.079 -6.132 1.00 96.62 71 LEU A C 1
ATOM 577 O O . LEU A 1 71 ? 3.405 5.771 -5.401 1.00 96.62 71 LEU A O 1
ATOM 581 N N . ARG A 1 72 ? 3.822 3.803 -6.401 1.00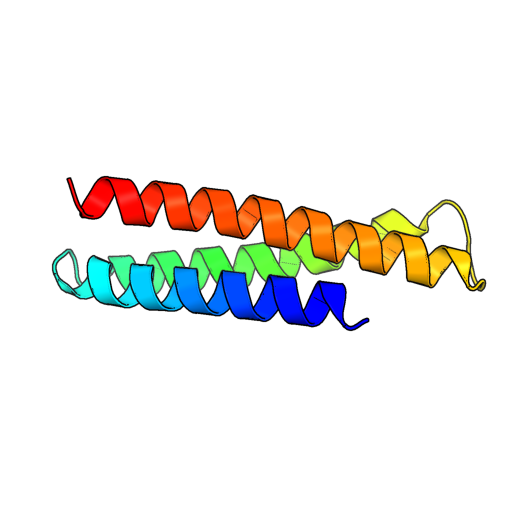 97.69 72 ARG A N 1
ATOM 582 C CA . ARG A 1 72 ? 2.631 3.131 -5.872 1.00 97.69 72 ARG A CA 1
ATOM 583 C C . ARG A 1 72 ? 2.655 3.055 -4.349 1.00 97.69 72 ARG A C 1
ATOM 585 O O . ARG A 1 72 ? 1.649 3.385 -3.717 1.00 97.69 72 ARG A O 1
ATOM 592 N N . THR A 1 73 ? 3.785 2.679 -3.748 1.00 98.00 73 THR A N 1
ATOM 593 C CA . THR A 1 73 ? 3.912 2.620 -2.284 1.00 98.00 73 THR A CA 1
ATOM 594 C C . THR A 1 73 ? 3.782 4.012 -1.649 1.00 98.00 73 THR A C 1
ATOM 596 O O . THR A 1 73 ? 3.120 4.152 -0.618 1.00 98.00 73 THR A O 1
ATOM 599 N N . GLN A 1 74 ? 4.338 5.062 -2.262 1.00 98.12 74 GLN A N 1
ATOM 600 C CA . GLN A 1 74 ? 4.176 6.443 -1.783 1.00 98.12 74 GLN A CA 1
ATOM 601 C C . GLN A 1 74 ? 2.714 6.910 -1.838 1.00 98.12 74 GLN A C 1
ATOM 603 O O . GLN A 1 74 ? 2.211 7.428 -0.842 1.00 98.12 74 GLN A O 1
ATOM 608 N N . SER A 1 75 ? 2.004 6.667 -2.946 1.00 98.44 75 SER A N 1
ATOM 609 C CA . SER A 1 75 ? 0.574 6.997 -3.068 1.00 98.44 75 SER A CA 1
ATOM 610 C C . SER A 1 75 ? -0.250 6.298 -1.990 1.00 98.44 75 SER A C 1
ATOM 612 O O . SER A 1 75 ? -1.016 6.935 -1.267 1.00 98.44 75 SER A O 1
ATOM 614 N N . ARG A 1 76 ? -0.018 4.994 -1.800 1.00 98.62 76 ARG A N 1
ATOM 615 C CA . ARG A 1 76 ? -0.732 4.220 -0.782 1.00 98.62 76 ARG A CA 1
ATOM 616 C C . ARG A 1 76 ? -0.447 4.712 0.632 1.00 98.62 76 ARG A C 1
ATOM 618 O O . ARG A 1 76 ? -1.347 4.749 1.465 1.00 98.62 76 ARG A O 1
ATOM 625 N N . THR A 1 77 ? 0.792 5.112 0.907 1.00 98.69 77 THR A N 1
ATOM 626 C CA . THR A 1 77 ? 1.170 5.712 2.194 1.00 98.69 77 THR A CA 1
ATOM 627 C C . THR A 1 77 ? 0.355 6.976 2.464 1.00 98.69 77 THR A C 1
ATOM 629 O O . THR A 1 77 ? -0.169 7.134 3.566 1.00 98.69 77 THR A O 1
ATOM 632 N N . SER A 1 78 ? 0.193 7.844 1.460 1.00 98.50 78 SER A N 1
ATOM 633 C CA . SER A 1 78 ? -0.615 9.064 1.570 1.00 98.50 78 SER A CA 1
ATOM 634 C C . SER A 1 78 ? -2.095 8.768 1.833 1.00 98.50 78 SER A C 1
ATOM 636 O O . SER A 1 78 ? -2.681 9.398 2.711 1.00 98.50 78 SER A O 1
ATOM 638 N N . GLU A 1 79 ? -2.685 7.787 1.144 1.00 98.50 79 GLU A N 1
ATOM 639 C CA . GLU A 1 79 ? -4.074 7.345 1.371 1.00 98.50 79 GLU A CA 1
ATOM 640 C C . GLU A 1 79 ? -4.287 6.830 2.803 1.00 98.50 79 GLU A C 1
ATOM 642 O O . GLU A 1 79 ? -5.192 7.278 3.506 1.00 98.50 79 GLU A O 1
ATOM 647 N N . LEU A 1 80 ? -3.420 5.922 3.265 1.00 98.62 80 LEU A N 1
ATOM 648 C CA . LEU A 1 80 ? -3.504 5.359 4.614 1.00 98.62 80 LEU A CA 1
ATOM 649 C C . LEU A 1 80 ? -3.293 6.434 5.685 1.00 98.62 80 LEU A C 1
ATOM 651 O O . LEU A 1 80 ? -3.978 6.437 6.707 1.00 98.62 80 LEU A O 1
ATOM 655 N N . ASN A 1 81 ? -2.361 7.364 5.455 1.00 98.38 81 ASN A N 1
ATOM 656 C CA . ASN A 1 81 ? -2.130 8.468 6.376 1.00 98.38 81 ASN A CA 1
ATOM 657 C C . ASN A 1 81 ? -3.334 9.413 6.412 1.00 98.38 81 ASN A C 1
ATOM 659 O O . ASN A 1 81 ? -3.702 9.859 7.491 1.00 98.38 81 ASN A O 1
ATOM 663 N N . HIS A 1 82 ? -3.977 9.687 5.275 1.00 98.25 82 HIS A N 1
ATOM 664 C CA . HIS A 1 82 ? -5.194 10.493 5.238 1.00 98.25 82 HIS A CA 1
ATOM 665 C C . HIS A 1 82 ? -6.289 9.901 6.141 1.00 98.25 82 HIS A C 1
ATOM 667 O O . HIS A 1 82 ? -6.819 10.618 6.990 1.00 98.25 82 HIS A O 1
ATOM 673 N N . TRP A 1 83 ? -6.547 8.591 6.047 1.00 97.38 83 TRP A N 1
ATOM 674 C CA . TRP A 1 83 ? -7.498 7.898 6.929 1.00 97.38 83 TRP A CA 1
ATOM 675 C C . TRP A 1 83 ? -7.059 7.899 8.399 1.00 97.38 83 TRP A C 1
ATOM 677 O O . TRP A 1 83 ? -7.867 8.112 9.301 1.00 97.38 83 TRP A O 1
ATOM 687 N N . LEU A 1 84 ? -5.765 7.719 8.671 1.00 97.69 84 LEU A N 1
ATOM 688 C CA . LEU A 1 84 ? -5.240 7.799 10.036 1.00 97.69 84 LEU A CA 1
ATOM 689 C C . LEU A 1 84 ? -5.449 9.192 10.645 1.00 97.69 84 LEU A C 1
ATOM 691 O O . LEU A 1 84 ? -5.807 9.303 11.816 1.00 97.69 84 LEU A O 1
ATOM 695 N N . GLN A 1 85 ? -5.232 10.258 9.871 1.00 97.06 85 GLN A N 1
ATOM 696 C CA . GLN A 1 85 ? -5.451 11.623 10.347 1.00 97.06 85 GLN A CA 1
ATOM 697 C C . GLN A 1 85 ? -6.936 11.954 10.518 1.00 97.06 85 GLN A C 1
ATOM 699 O O . GLN A 1 85 ? -7.248 12.789 11.361 1.00 97.06 85 GLN A O 1
ATOM 704 N N . SER A 1 86 ? -7.850 11.331 9.765 1.00 94.69 86 SER A N 1
ATOM 705 C CA . SER A 1 86 ? -9.290 11.547 9.963 1.00 94.69 86 SER A CA 1
ATOM 706 C C . SER A 1 86 ? -9.825 10.894 11.236 1.00 94.69 86 SER A C 1
ATOM 708 O O . SER A 1 86 ? -10.799 11.391 11.780 1.00 94.69 86 SER A O 1
ATOM 710 N N . ILE A 1 87 ? -9.184 9.830 11.734 1.00 92.69 87 ILE A N 1
ATOM 711 C CA . ILE A 1 87 ? -9.552 9.187 13.011 1.00 92.69 87 ILE A CA 1
ATOM 712 C C . ILE A 1 87 ? -9.087 10.007 14.224 1.00 92.69 87 ILE A C 1
ATOM 714 O O . ILE A 1 87 ? -9.715 9.973 15.273 1.00 92.69 87 ILE A O 1
ATOM 718 N N . LYS A 1 88 ? -7.967 10.731 14.108 1.00 81.12 88 LYS A N 1
ATOM 719 C CA . LYS A 1 88 ? -7.375 11.504 15.217 1.00 81.12 88 LYS A CA 1
ATOM 720 C C . LYS A 1 88 ? -8.063 12.843 15.504 1.00 81.12 88 LYS A C 1
ATOM 722 O O . LYS A 1 88 ? -7.616 13.547 16.408 1.00 81.12 88 LYS A O 1
ATOM 727 N N . ARG A 1 89 ? -9.034 13.235 14.683 1.00 59.75 89 ARG A N 1
ATOM 728 C CA . ARG A 1 89 ? -9.721 14.525 14.786 1.00 59.75 89 ARG A CA 1
ATOM 729 C C . ARG A 1 89 ? -10.936 14.441 15.690 1.00 59.75 89 ARG A C 1
ATOM 731 O O . ARG A 1 89 ? -11.576 13.372 15.699 1.00 59.75 89 ARG A O 1
#

Sequence (89 aa):
MDHHKRSDREMGRIYNALVAAMQGFEPEDVPRLRAAQRAWIAFRDADCEVAKFRDRGGREELIYQAECLILRTQSRTSELNHWLQSIKR

Radius of gyration: 15.27 Å; Cα contacts (8 Å, |Δi|>4): 53; chains: 1; bounding box: 35×22×42 Å